Protein AF-A0A853I9A8-F1 (afdb_monomer)

Solvent-accessible surface area (backbone atoms only — not comparable to full-atom values): 7275 Å² total; per-residue (Å²): 134,82,71,91,78,69,70,58,60,42,84,84,39,44,63,61,20,32,50,46,46,39,64,59,44,48,52,53,37,64,66,64,72,44,90,46,94,80,34,61,57,58,40,53,51,37,50,50,52,51,46,49,53,40,46,51,43,54,78,64,42,92,57,50,86,39,71,65,40,48,48,27,52,30,52,40,54,49,48,45,53,56,50,58,72,69,43,93,68,67,45,74,82,45,78,46,65,56,47,98,89,46,50,35,44,34,40,30,22,58,94,83,44,78,46,77,50,64,34,80,87,54,67,83,132

Sequence (125 aa):
MADRHNLIHPVEQPELWAKSVTRQRVSDLFRFNPNRADNLTPFTKHWQQIQQEVNRAVNGYSNIATEEGKSAFRDIATAIVKAARHAQFDFPEHTLKFTNDMPWLKIARVNGNLVIRSGQQLIKP

Foldseek 3Di:
DDPLPDQPQCAPPVQSSLVSCLVRLLVQLQPDACVVVPPLVSNVVSLVVSLVSLVSNVVVDPCCPPPSVLVSQLSNLVSNVVSLLVHPHWHAWDKRDNDPPAKIWIWTADPNDIDIDIGPPSDDD

Nearest PDB structures (foldseek):
  6ejl-assembly1_B  TM=4.311E-01  e=7.293E+00  Homo sapiens
  6fn9-assembly1_A  TM=4.304E-01  e=7.293E+00  Homo sapiens
  8eq8-assembly1_A  TM=4.175E-01  e=7.723E+00  Homo sapiens

Structure (mmCIF, N/CA/C/O backbone):
data_AF-A0A853I9A8-F1
#
_entry.id   AF-A0A853I9A8-F1
#
loop_
_atom_site.group_PDB
_atom_site.id
_atom_site.type_symbol
_atom_site.label_atom_id
_atom_site.label_alt_id
_atom_site.label_comp_id
_atom_site.label_asym_id
_atom_site.label_entity_id
_atom_site.label_seq_id
_atom_site.pdbx_PDB_ins_code
_atom_site.Cartn_x
_atom_site.Cartn_y
_atom_site.Cartn_z
_atom_site.occupancy
_atom_site.B_iso_or_equiv
_atom_site.auth_seq_id
_atom_site.auth_comp_id
_atom_site.auth_asym_id
_atom_site.auth_atom_id
_atom_site.pdbx_PDB_model_num
ATOM 1 N N . MET A 1 1 ? 7.583 -27.108 4.335 1.00 33.94 1 MET A N 1
ATOM 2 C CA . MET A 1 1 ? 7.443 -25.727 4.841 1.00 33.94 1 MET A CA 1
ATOM 3 C C . MET A 1 1 ? 7.885 -24.807 3.718 1.00 33.94 1 MET A C 1
ATOM 5 O O . MET A 1 1 ? 9.060 -24.811 3.402 1.00 33.94 1 MET A O 1
ATOM 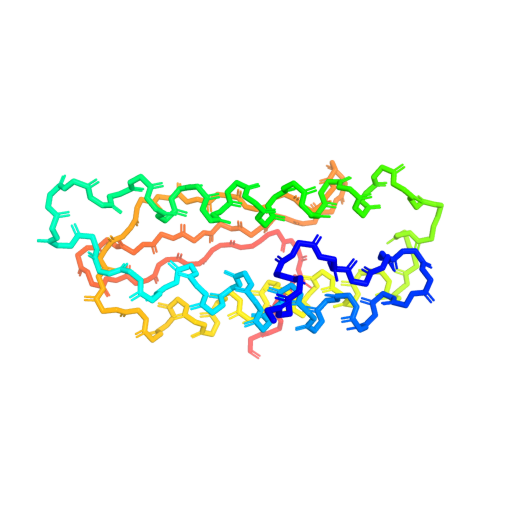9 N N . ALA A 1 2 ? 6.954 -24.160 3.012 1.00 32.88 2 ALA A N 1
ATOM 10 C CA . ALA A 1 2 ? 7.312 -23.301 1.882 1.00 32.88 2 ALA A CA 1
ATOM 11 C C . ALA A 1 2 ? 7.862 -21.975 2.413 1.00 32.88 2 ALA A C 1
ATOM 13 O O . ALA A 1 2 ? 7.207 -21.339 3.242 1.00 32.88 2 ALA A O 1
ATOM 14 N N . ASP A 1 3 ? 9.054 -21.601 1.956 1.00 41.06 3 ASP A N 1
ATOM 15 C CA . ASP A 1 3 ? 9.728 -20.340 2.244 1.00 41.06 3 ASP A CA 1
ATOM 16 C C . ASP A 1 3 ? 8.801 -19.138 2.014 1.00 41.06 3 ASP A C 1
ATOM 18 O O . ASP A 1 3 ? 8.695 -18.594 0.917 1.00 41.06 3 ASP A O 1
ATOM 22 N N . ARG A 1 4 ? 8.160 -18.663 3.087 1.00 44.47 4 ARG A N 1
ATOM 23 C CA . ARG A 1 4 ? 7.415 -17.388 3.121 1.00 44.47 4 ARG A CA 1
ATOM 24 C C . ARG A 1 4 ? 8.346 -16.164 3.056 1.00 44.47 4 ARG A C 1
ATOM 26 O O . ARG A 1 4 ? 7.909 -15.034 3.262 1.00 44.47 4 ARG A O 1
ATOM 33 N N . HIS A 1 5 ? 9.636 -16.392 2.814 1.00 49.25 5 HIS A N 1
ATOM 34 C CA . HIS A 1 5 ? 10.684 -15.380 2.754 1.00 49.25 5 HIS A CA 1
ATOM 35 C C . HIS A 1 5 ? 11.321 -15.240 1.367 1.00 49.25 5 HIS A C 1
ATOM 37 O O . HIS A 1 5 ? 12.048 -14.276 1.153 1.00 49.25 5 HIS A O 1
ATOM 43 N N . ASN A 1 6 ? 11.015 -16.126 0.410 1.00 52.09 6 ASN A N 1
ATOM 44 C CA . ASN A 1 6 ? 11.579 -16.054 -0.937 1.00 52.09 6 ASN A CA 1
ATOM 45 C C . ASN A 1 6 ? 10.564 -15.424 -1.901 1.00 52.09 6 ASN A C 1
ATOM 47 O O . ASN A 1 6 ? 9.929 -16.089 -2.720 1.00 52.09 6 ASN A O 1
ATOM 51 N N . LEU A 1 7 ? 10.341 -14.116 -1.741 1.00 61.72 7 LEU A N 1
ATOM 52 C CA . LEU A 1 7 ? 9.622 -13.349 -2.754 1.00 61.72 7 LEU A CA 1
ATOM 53 C C . LEU A 1 7 ? 10.448 -13.368 -4.046 1.00 61.72 7 LEU A C 1
ATOM 55 O O . LEU A 1 7 ? 11.668 -13.199 -4.004 1.00 61.72 7 LEU A O 1
ATOM 59 N N . ILE A 1 8 ? 9.768 -13.600 -5.175 1.00 65.88 8 ILE A N 1
ATOM 60 C CA . ILE A 1 8 ? 10.365 -13.586 -6.517 1.00 65.88 8 ILE A CA 1
ATOM 61 C C . ILE A 1 8 ? 11.179 -12.302 -6.670 1.00 65.88 8 ILE A C 1
ATOM 63 O O . ILE A 1 8 ? 10.716 -11.235 -6.260 1.00 65.88 8 ILE A O 1
ATOM 67 N N . HIS A 1 9 ? 12.391 -12.409 -7.220 1.00 63.56 9 HIS A N 1
ATOM 68 C CA . HIS A 1 9 ? 13.260 -11.250 -7.352 1.00 63.56 9 HIS A CA 1
ATOM 69 C C . HIS A 1 9 ? 12.560 -10.194 -8.216 1.00 63.56 9 HIS A C 1
ATOM 71 O O . HIS A 1 9 ? 12.157 -10.501 -9.341 1.00 63.56 9 HIS A O 1
ATOM 77 N N . PRO A 1 10 ? 12.399 -8.956 -7.720 1.00 59.34 10 PRO A N 1
ATOM 78 C CA . PRO A 1 10 ? 11.547 -7.990 -8.390 1.00 59.34 10 PRO A CA 1
ATOM 79 C C . PRO A 1 10 ? 12.086 -7.662 -9.792 1.00 59.34 10 PRO A C 1
ATOM 81 O O . PRO A 1 10 ? 11.309 -7.586 -10.732 1.00 59.34 10 PRO A O 1
ATOM 84 N N . VAL A 1 11 ? 13.411 -7.587 -9.954 1.00 62.62 11 VAL A N 1
ATOM 85 C CA . VAL A 1 11 ? 14.094 -7.173 -11.198 1.00 62.62 11 VAL A CA 1
ATOM 86 C C . VAL A 1 11 ? 13.853 -8.112 -12.386 1.00 62.62 11 VAL A C 1
ATOM 88 O O . VAL A 1 11 ? 13.846 -7.660 -13.525 1.00 62.62 11 VAL A O 1
ATOM 91 N N . GLU A 1 12 ? 13.659 -9.408 -12.143 1.00 64.62 12 GLU A N 1
ATOM 92 C CA . GLU A 1 12 ? 13.544 -10.399 -13.220 1.00 64.62 12 GLU A CA 1
ATOM 93 C C . GLU A 1 12 ? 12.100 -10.543 -13.712 1.00 64.62 12 GLU A C 1
ATOM 95 O O . GLU A 1 12 ? 11.868 -10.840 -14.882 1.00 64.62 12 GLU A O 1
ATOM 100 N N . GLN A 1 13 ? 11.121 -10.359 -12.817 1.00 71.50 13 GLN A N 1
ATOM 101 C CA . GLN A 1 13 ? 9.700 -10.599 -13.088 1.00 71.50 13 GLN A CA 1
ATOM 102 C C . GLN A 1 13 ? 8.813 -9.630 -12.274 1.00 71.50 13 GLN A C 1
ATOM 104 O O . GLN A 1 13 ? 8.195 -10.041 -11.283 1.00 71.50 13 GLN A O 1
ATOM 109 N N . PRO A 1 14 ? 8.712 -8.346 -12.673 1.00 68.75 14 PRO A N 1
ATOM 110 C CA . PRO A 1 14 ? 8.060 -7.297 -11.882 1.00 68.75 14 PRO A CA 1
ATOM 111 C C . PRO A 1 14 ? 6.581 -7.583 -11.585 1.00 68.75 14 PRO A C 1
ATOM 113 O O . PRO A 1 14 ? 6.127 -7.402 -10.455 1.00 68.75 14 PRO A O 1
ATOM 116 N N . GLU A 1 15 ? 5.829 -8.107 -12.556 1.00 71.94 15 GLU A N 1
ATOM 117 C CA . GLU A 1 15 ? 4.419 -8.466 -12.354 1.00 71.94 15 GLU A CA 1
ATOM 118 C C . GLU A 1 15 ? 4.232 -9.632 -11.372 1.00 71.94 15 GLU A C 1
ATOM 120 O O . GLU A 1 15 ? 3.307 -9.636 -10.555 1.00 71.94 15 GLU A O 1
ATOM 125 N N . LEU A 1 16 ? 5.095 -10.6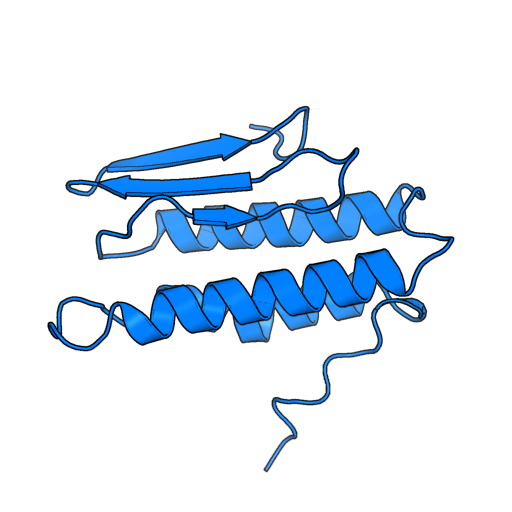51 -11.442 1.00 74.94 16 LEU A N 1
ATOM 126 C CA . LEU A 1 16 ? 5.005 -11.829 -10.576 1.00 74.94 16 LEU A CA 1
ATOM 127 C C . LEU A 1 16 ? 5.468 -11.508 -9.156 1.00 74.94 16 LEU A C 1
ATOM 129 O O . LEU A 1 16 ? 4.858 -11.979 -8.191 1.00 74.94 16 LEU A O 1
ATOM 133 N N . TRP A 1 17 ? 6.463 -10.634 -9.015 1.00 80.75 17 TRP A N 1
ATOM 134 C CA . TRP A 1 17 ? 6.807 -10.034 -7.733 1.00 80.75 17 TRP A CA 1
ATOM 135 C C . TRP A 1 17 ? 5.628 -9.250 -7.143 1.00 80.75 17 TRP A C 1
ATOM 137 O O . TRP A 1 17 ? 5.226 -9.543 -6.016 1.00 80.75 17 TRP A O 1
ATOM 147 N N . ALA A 1 18 ? 5.001 -8.342 -7.898 1.00 74.81 18 ALA A N 1
ATOM 148 C CA . ALA A 1 18 ? 3.858 -7.555 -7.419 1.00 74.81 18 ALA A CA 1
ATOM 149 C C . ALA A 1 18 ? 2.668 -8.436 -7.000 1.00 74.81 18 ALA A C 1
ATOM 151 O O . ALA A 1 18 ? 2.038 -8.200 -5.960 1.00 74.81 18 ALA A O 1
ATOM 152 N N . LYS A 1 19 ? 2.398 -9.513 -7.751 1.00 78.12 19 LYS A N 1
ATOM 153 C CA . LYS A 1 19 ? 1.410 -10.541 -7.380 1.00 78.12 19 LYS A CA 1
ATOM 154 C C . LYS A 1 19 ? 1.787 -11.252 -6.081 1.00 78.12 19 LYS A C 1
ATOM 156 O O . LYS A 1 19 ? 0.916 -11.485 -5.243 1.00 78.12 19 LYS A O 1
ATOM 161 N N . SER A 1 20 ? 3.063 -11.574 -5.884 1.00 78.75 20 SER A N 1
ATOM 162 C CA . SER A 1 20 ? 3.551 -12.216 -4.660 1.00 78.75 20 SER A CA 1
ATOM 163 C C . SER A 1 20 ? 3.454 -11.291 -3.440 1.00 78.75 20 SER A C 1
ATOM 165 O O . SER A 1 20 ? 2.935 -11.704 -2.401 1.00 78.75 20 SER A O 1
ATOM 167 N N . VAL A 1 21 ? 3.837 -10.016 -3.582 1.00 78.88 21 VAL A N 1
ATOM 168 C CA . VAL A 1 21 ? 3.682 -8.985 -2.539 1.00 78.88 21 VAL A CA 1
ATOM 169 C C . VAL A 1 21 ? 2.209 -8.819 -2.169 1.00 78.88 21 VAL A C 1
ATOM 171 O O . VAL A 1 21 ? 1.854 -8.869 -0.991 1.00 78.88 21 VAL A O 1
ATOM 174 N N . THR A 1 22 ? 1.333 -8.712 -3.167 1.00 78.62 22 THR A N 1
ATOM 175 C CA . THR A 1 22 ? -0.120 -8.640 -2.971 1.00 78.62 22 THR A CA 1
ATOM 176 C C . THR A 1 22 ? -0.658 -9.864 -2.222 1.00 78.62 22 THR A C 1
ATOM 178 O O . THR A 1 22 ? -1.348 -9.733 -1.211 1.00 78.62 22 THR A O 1
ATOM 181 N N . ARG A 1 23 ? -0.325 -11.075 -2.677 1.00 75.81 23 ARG A N 1
ATOM 182 C CA . ARG A 1 23 ? -0.879 -12.314 -2.116 1.00 75.81 23 ARG A CA 1
ATOM 183 C C . ARG A 1 23 ? -0.376 -12.609 -0.706 1.00 75.81 23 ARG A C 1
ATOM 185 O O . ARG A 1 23 ? -1.144 -13.117 0.103 1.00 75.81 23 ARG A O 1
ATOM 192 N N . GLN A 1 24 ? 0.897 -12.339 -0.427 1.00 74.06 24 GLN A N 1
ATOM 193 C CA . GLN A 1 24 ? 1.522 -12.717 0.840 1.00 74.06 24 GLN A CA 1
ATOM 194 C C . GLN A 1 24 ? 1.488 -11.581 1.862 1.00 74.06 24 GLN A C 1
ATOM 196 O O . GLN A 1 24 ? 1.133 -11.806 3.009 1.00 74.06 24 GLN A O 1
ATOM 201 N N . ARG A 1 25 ? 1.827 -10.348 1.468 1.00 74.94 25 ARG A N 1
ATOM 202 C CA . ARG A 1 25 ? 2.017 -9.240 2.419 1.00 74.94 25 ARG A CA 1
ATOM 203 C C . ARG A 1 25 ? 0.761 -8.395 2.599 1.00 74.94 25 ARG A C 1
ATOM 205 O O . ARG A 1 25 ? 0.401 -8.090 3.730 1.00 74.94 25 ARG A O 1
ATOM 212 N N . VAL A 1 26 ? 0.060 -8.056 1.513 1.00 77.25 26 VAL A N 1
ATOM 213 C CA . VAL A 1 26 ? -1.181 -7.258 1.601 1.00 77.25 26 VAL A CA 1
ATOM 214 C C . VAL A 1 26 ? -2.318 -8.069 2.226 1.00 77.25 26 VAL A C 1
ATOM 216 O O . VAL A 1 26 ? -3.084 -7.532 3.023 1.00 77.25 26 VAL A O 1
ATOM 219 N N . SER A 1 27 ? -2.403 -9.370 1.926 1.00 72.50 27 SER A N 1
ATOM 220 C CA . SER A 1 27 ? -3.385 -10.245 2.577 1.00 72.50 27 SER A CA 1
ATOM 221 C C . SER A 1 27 ? -3.168 -10.346 4.088 1.00 72.50 27 SER A C 1
ATOM 223 O O . SER A 1 27 ? -4.151 -10.396 4.822 1.00 72.50 27 SER A O 1
ATOM 225 N N . ASP A 1 28 ? -1.918 -10.387 4.556 1.00 73.50 28 ASP A N 1
ATOM 226 C CA . ASP A 1 28 ? -1.605 -10.486 5.986 1.00 73.50 28 ASP A CA 1
ATOM 227 C C . ASP A 1 28 ? -1.799 -9.145 6.715 1.00 73.50 28 ASP A C 1
ATOM 229 O O . ASP A 1 28 ? -2.166 -9.134 7.890 1.00 73.50 28 ASP A O 1
ATOM 233 N N . LEU A 1 29 ? -1.657 -8.020 6.003 1.00 75.62 29 LEU A N 1
ATOM 234 C CA . LEU A 1 29 ? -1.805 -6.664 6.541 1.00 75.62 29 LEU A CA 1
ATOM 235 C C . LEU A 1 29 ? -3.163 -6.436 7.229 1.00 75.62 29 LEU A C 1
ATOM 237 O O . LEU A 1 29 ? -3.214 -5.845 8.303 1.00 75.62 29 LEU A O 1
ATOM 241 N N . PHE A 1 30 ? -4.255 -6.933 6.642 1.00 74.69 30 PHE A N 1
ATOM 242 C CA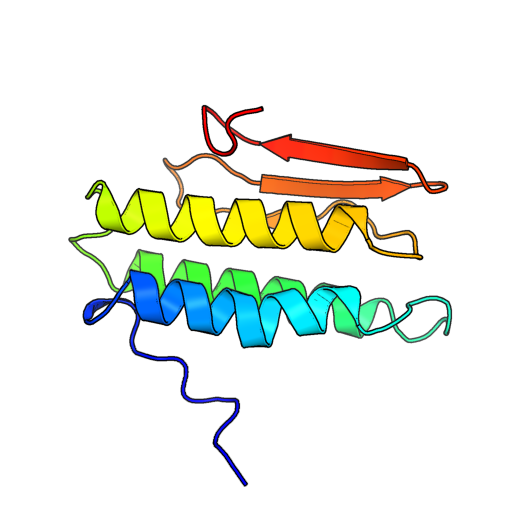 . PHE A 1 30 ? -5.619 -6.738 7.161 1.00 74.69 30 PHE A CA 1
ATOM 243 C C . PHE A 1 30 ? -6.209 -7.979 7.841 1.00 74.69 30 PHE A C 1
ATOM 245 O O . PHE A 1 30 ? -7.376 -7.978 8.230 1.00 74.69 30 PHE A O 1
ATOM 252 N N . ARG A 1 31 ? -5.425 -9.053 7.986 1.00 70.62 31 ARG A N 1
ATOM 253 C CA . ARG A 1 31 ? -5.889 -10.318 8.572 1.00 70.62 31 ARG A CA 1
ATOM 254 C C . ARG A 1 31 ? -5.899 -10.299 10.099 1.00 70.62 31 ARG A C 1
ATOM 256 O O . ARG A 1 31 ? -6.675 -11.026 10.715 1.00 70.62 31 ARG A O 1
ATOM 263 N N . PHE A 1 32 ? -5.041 -9.484 10.709 1.00 63.22 32 PHE A N 1
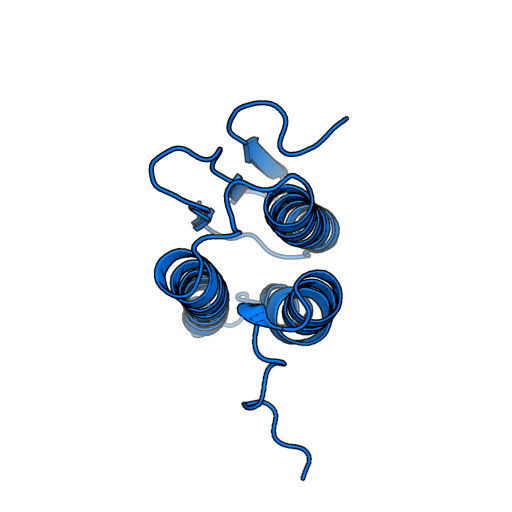ATOM 264 C CA . PHE A 1 32 ? -4.926 -9.376 12.159 1.00 63.22 32 PHE A CA 1
ATOM 265 C C . PHE A 1 32 ? -5.801 -8.237 12.680 1.00 63.22 32 PHE A C 1
ATOM 267 O O . PHE A 1 32 ? -5.579 -7.078 12.352 1.00 63.22 32 PHE A O 1
ATOM 274 N N . ASN A 1 33 ? -6.800 -8.580 13.496 1.00 55.50 33 ASN A N 1
ATOM 275 C CA . ASN A 1 33 ? -7.674 -7.617 14.158 1.00 55.50 33 ASN A CA 1
ATOM 276 C C . ASN A 1 33 ? -6.931 -6.957 15.351 1.00 55.50 33 ASN A C 1
ATOM 278 O O . ASN A 1 33 ? -6.594 -7.666 16.307 1.00 55.50 33 ASN A O 1
ATOM 282 N N . PRO A 1 34 ? -6.682 -5.634 15.336 1.00 55.28 34 PRO A N 1
ATOM 283 C CA . PRO A 1 34 ? -6.030 -4.893 16.414 1.00 55.28 34 PRO A CA 1
ATOM 284 C C . PRO A 1 34 ? -6.928 -4.659 17.641 1.00 55.28 34 PRO A C 1
ATOM 286 O O . PRO A 1 34 ? -6.451 -4.101 18.621 1.00 55.28 34 PRO A O 1
ATOM 289 N N . ASN A 1 35 ? -8.184 -5.132 17.658 1.00 50.59 35 ASN A N 1
ATOM 290 C CA . ASN A 1 35 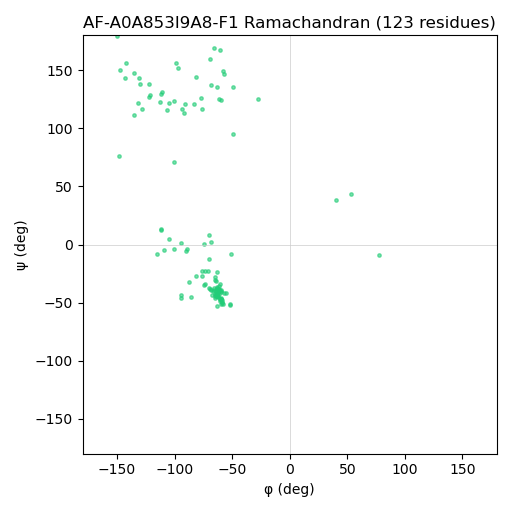? -9.042 -5.094 18.858 1.00 50.59 35 ASN A CA 1
ATOM 291 C C . ASN A 1 35 ? -8.579 -6.037 19.989 1.00 50.59 35 ASN A C 1
ATOM 293 O O . ASN A 1 35 ? -9.221 -6.115 21.033 1.00 50.59 35 ASN A O 1
ATOM 297 N N . ARG A 1 36 ? -7.459 -6.747 19.814 1.00 49.75 36 ARG A N 1
ATOM 298 C CA . ARG A 1 36 ? -6.627 -7.187 20.940 1.00 49.75 36 ARG A CA 1
ATOM 299 C C . ARG A 1 36 ? -5.573 -6.104 21.150 1.00 49.75 36 ARG A C 1
ATOM 301 O O . ARG A 1 36 ? -4.760 -5.901 20.253 1.00 49.75 36 ARG A O 1
ATOM 308 N N . ALA A 1 37 ? -5.645 -5.405 22.283 1.00 48.19 37 ALA A N 1
ATOM 309 C CA . ALA A 1 37 ? -4.933 -4.164 22.631 1.00 48.19 37 ALA A CA 1
ATOM 310 C C . ALA A 1 37 ? -3.395 -4.174 22.427 1.00 48.19 37 ALA A C 1
ATOM 312 O O . ALA A 1 37 ? -2.735 -3.142 22.492 1.00 48.19 37 ALA A O 1
ATOM 313 N N . ASP A 1 38 ? -2.836 -5.335 22.128 1.00 51.69 38 ASP A N 1
ATOM 314 C CA . ASP A 1 38 ? -1.437 -5.684 21.936 1.00 51.69 38 ASP A CA 1
ATOM 315 C C . ASP A 1 38 ? -1.026 -5.788 20.437 1.00 51.69 38 ASP A C 1
ATOM 317 O O . ASP A 1 38 ? 0.160 -5.925 20.113 1.00 51.69 38 ASP A O 1
ATOM 321 N N . ASN A 1 39 ? -1.973 -5.643 19.491 1.00 52.16 39 ASN A N 1
ATOM 322 C CA . ASN A 1 39 ? -1.800 -6.016 18.074 1.00 52.16 39 ASN A CA 1
ATOM 323 C C . ASN A 1 39 ? -1.747 -4.882 17.017 1.00 52.16 39 ASN A C 1
ATOM 325 O O . ASN A 1 39 ? -1.720 -5.175 15.818 1.00 52.16 39 ASN A O 1
ATOM 329 N N . LEU A 1 40 ? -1.613 -3.604 17.394 1.00 54.94 40 LEU A N 1
ATOM 330 C CA . LEU A 1 40 ? -1.211 -2.546 16.433 1.00 54.94 40 LEU A CA 1
ATOM 331 C C . LEU A 1 40 ? 0.207 -2.777 15.866 1.00 54.94 40 LEU A C 1
ATOM 333 O O . LEU A 1 40 ? 0.551 -2.342 14.761 1.00 54.94 40 LEU A O 1
ATOM 337 N N . THR A 1 41 ? 1.022 -3.519 16.616 1.00 61.19 41 THR A N 1
ATOM 338 C CA . THR A 1 41 ? 2.381 -3.923 16.254 1.00 61.19 41 THR A CA 1
ATOM 339 C C . THR A 1 41 ? 2.421 -4.783 14.972 1.00 61.19 41 THR A C 1
ATOM 341 O O . THR A 1 41 ? 3.209 -4.458 14.086 1.00 61.19 41 THR A O 1
ATOM 344 N N . PRO A 1 42 ? 1.588 -5.836 14.806 1.00 70.75 42 PRO A N 1
ATOM 345 C CA . PRO A 1 42 ? 1.424 -6.584 13.558 1.00 70.75 42 PRO A CA 1
ATOM 346 C C . PRO A 1 42 ? 1.132 -5.742 12.313 1.00 70.75 42 PRO A C 1
ATOM 348 O O . PRO A 1 42 ? 1.858 -5.880 11.332 1.00 70.75 42 PRO A O 1
ATOM 351 N N . PHE A 1 43 ? 0.124 -4.858 12.339 1.00 76.50 43 PHE A N 1
ATOM 352 C CA . PHE A 1 43 ? -0.235 -4.041 11.168 1.00 76.50 43 PHE A CA 1
ATOM 353 C C . PHE A 1 43 ? 0.950 -3.178 10.728 1.00 76.50 43 PHE A C 1
ATOM 355 O O . PHE A 1 43 ? 1.366 -3.210 9.571 1.00 76.50 43 PHE A O 1
ATOM 362 N N . THR A 1 44 ? 1.557 -2.471 11.684 1.00 77.12 44 THR A N 1
ATOM 363 C CA . THR A 1 44 ? 2.713 -1.606 11.422 1.00 77.12 44 THR A CA 1
ATOM 364 C C . THR A 1 44 ? 3.914 -2.406 10.910 1.00 77.12 44 THR A C 1
ATOM 366 O O . THR A 1 44 ? 4.573 -1.980 9.964 1.00 77.12 44 THR A O 1
ATOM 369 N N . LYS A 1 45 ? 4.183 -3.592 11.474 1.00 78.75 45 LYS A N 1
ATOM 370 C CA . LYS A 1 45 ? 5.255 -4.491 11.011 1.00 78.75 45 LYS A CA 1
ATOM 371 C C . LYS A 1 45 ? 5.011 -4.994 9.588 1.00 78.75 45 LYS A C 1
ATOM 373 O O . LYS A 1 45 ? 5.933 -4.980 8.777 1.00 78.75 45 LYS A O 1
ATOM 378 N N . HIS A 1 46 ? 3.790 -5.408 9.257 1.00 81.19 46 HIS A N 1
ATOM 379 C CA . HIS A 1 46 ? 3.443 -5.832 7.899 1.00 81.19 46 HIS A CA 1
ATOM 380 C C . HIS A 1 46 ? 3.517 -4.669 6.905 1.00 81.19 46 HIS A C 1
ATOM 382 O O . HIS A 1 46 ? 4.021 -4.847 5.797 1.00 81.19 46 HIS A O 1
ATOM 388 N N . TRP A 1 47 ? 3.121 -3.462 7.313 1.00 84.69 47 TRP A N 1
ATOM 389 C CA . TRP A 1 47 ? 3.310 -2.257 6.506 1.00 84.69 47 TRP A CA 1
ATOM 390 C C . TRP A 1 47 ? 4.790 -1.984 6.223 1.00 84.69 47 TRP A C 1
ATOM 392 O O . TRP A 1 47 ? 5.177 -1.754 5.078 1.00 84.69 47 TRP A O 1
ATOM 402 N N . GLN A 1 48 ? 5.637 -2.062 7.252 1.00 84.19 48 GLN A N 1
ATOM 403 C CA . GLN A 1 48 ? 7.086 -1.908 7.111 1.00 84.19 48 GLN A CA 1
ATOM 404 C C . GLN A 1 48 ? 7.685 -2.963 6.176 1.00 84.19 48 GLN A C 1
ATOM 406 O O . GLN A 1 48 ? 8.529 -2.618 5.356 1.00 84.19 48 GLN A O 1
ATOM 411 N N . GLN A 1 49 ? 7.224 -4.216 6.238 1.00 84.50 49 GLN A N 1
ATOM 412 C CA . GLN A 1 49 ? 7.647 -5.266 5.303 1.00 84.50 49 GLN A CA 1
ATOM 413 C C . GLN A 1 49 ? 7.278 -4.922 3.855 1.00 84.50 49 GLN A C 1
ATOM 415 O O . GLN A 1 49 ? 8.105 -5.085 2.964 1.00 84.50 49 GLN A O 1
ATOM 420 N N . ILE A 1 50 ? 6.070 -4.402 3.608 1.00 84.88 50 ILE A N 1
ATOM 421 C CA . ILE A 1 50 ? 5.667 -3.947 2.266 1.00 84.88 50 ILE A CA 1
ATOM 422 C C . ILE A 1 50 ? 6.571 -2.798 1.802 1.00 84.88 50 ILE A C 1
ATOM 424 O O . ILE A 1 50 ? 7.068 -2.833 0.680 1.00 84.88 50 ILE A O 1
ATOM 428 N N . GLN A 1 51 ? 6.843 -1.809 2.661 1.00 84.38 51 GLN A N 1
ATOM 429 C CA . GLN A 1 51 ? 7.738 -0.696 2.325 1.00 84.38 51 GLN A CA 1
ATOM 430 C C . GLN A 1 51 ? 9.178 -1.165 2.060 1.00 84.38 51 GLN A C 1
ATOM 432 O O . GLN A 1 51 ? 9.837 -0.618 1.181 1.00 84.38 51 GLN A O 1
ATOM 437 N N . GLN A 1 52 ? 9.676 -2.172 2.782 1.00 83.31 52 GLN A N 1
ATOM 438 C CA . GLN A 1 52 ? 10.997 -2.761 2.541 1.00 83.31 52 GLN A CA 1
ATOM 439 C C . GLN A 1 52 ? 11.072 -3.458 1.183 1.00 83.31 52 GLN A C 1
ATOM 441 O O . GLN A 1 52 ? 12.046 -3.260 0.463 1.00 83.31 52 GLN A O 1
ATOM 446 N N . GLU A 1 53 ? 10.042 -4.215 0.803 1.00 81.50 53 GLU A N 1
ATOM 447 C CA . GLU A 1 53 ? 9.967 -4.843 -0.521 1.00 81.50 53 GLU A CA 1
ATOM 448 C C . GLU A 1 53 ? 9.896 -3.801 -1.635 1.00 81.50 53 GLU A C 1
ATOM 450 O O . GLU A 1 53 ? 10.612 -3.907 -2.629 1.00 81.50 53 GLU A O 1
ATOM 455 N N . VAL A 1 54 ? 9.092 -2.751 -1.442 1.00 80.50 54 VAL A N 1
ATOM 456 C CA . VAL A 1 54 ? 9.048 -1.611 -2.361 1.00 80.50 54 VAL A CA 1
ATOM 457 C C . VAL A 1 54 ? 10.433 -0.973 -2.471 1.00 80.50 54 VAL A C 1
ATOM 459 O O . VAL A 1 54 ? 10.940 -0.862 -3.577 1.00 80.50 54 VAL A O 1
ATOM 462 N N . ASN A 1 55 ? 11.108 -0.660 -1.361 1.00 79.94 55 ASN A N 1
ATOM 463 C CA . ASN A 1 55 ? 12.459 -0.084 -1.373 1.00 79.94 55 ASN A CA 1
ATOM 464 C C . ASN A 1 55 ? 13.495 -1.002 -2.036 1.00 79.94 55 ASN A C 1
ATOM 466 O O . ASN A 1 55 ? 14.384 -0.519 -2.732 1.00 79.94 55 ASN A O 1
ATOM 470 N N . ARG A 1 56 ? 13.396 -2.321 -1.831 1.00 77.81 56 ARG A N 1
ATOM 471 C CA . ARG A 1 56 ? 14.255 -3.311 -2.490 1.00 77.81 56 ARG A CA 1
ATOM 472 C C . ARG A 1 56 ? 14.049 -3.291 -4.000 1.00 77.81 56 ARG A C 1
ATOM 474 O O . ARG A 1 56 ? 15.027 -3.386 -4.735 1.00 77.81 56 ARG A O 1
ATOM 481 N N . ALA A 1 57 ? 12.806 -3.130 -4.453 1.00 74.56 57 ALA A N 1
ATOM 482 C CA . ALA A 1 57 ? 12.531 -2.883 -5.857 1.00 74.56 57 ALA A CA 1
ATOM 483 C C . ALA A 1 57 ? 13.167 -1.549 -6.288 1.00 74.56 57 ALA A C 1
ATOM 485 O O . ALA A 1 57 ? 13.995 -1.556 -7.182 1.00 74.56 57 ALA A O 1
ATOM 486 N N . VAL A 1 58 ? 12.919 -0.425 -5.610 1.00 73.38 58 VAL A N 1
ATOM 487 C CA . VAL A 1 58 ? 13.517 0.882 -5.979 1.00 73.38 58 VAL A CA 1
ATOM 488 C C . VAL A 1 58 ? 15.035 0.834 -6.127 1.00 73.38 58 VAL A C 1
ATOM 490 O O . VAL A 1 58 ? 15.566 1.259 -7.147 1.00 73.38 58 VAL A O 1
ATOM 493 N N . ASN A 1 59 ? 15.729 0.298 -5.124 1.00 69.75 59 ASN A N 1
ATOM 494 C CA . ASN A 1 59 ? 17.190 0.278 -5.081 1.00 69.75 59 ASN A CA 1
ATOM 495 C C . ASN A 1 59 ? 17.805 -0.730 -6.062 1.00 69.75 59 ASN A C 1
ATOM 497 O O . ASN A 1 59 ? 18.971 -0.599 -6.419 1.00 69.75 59 ASN A O 1
ATOM 501 N N . GLY A 1 60 ? 17.047 -1.751 -6.468 1.00 62.22 60 GLY A N 1
ATOM 502 C CA . GLY A 1 60 ? 17.519 -2.808 -7.359 1.00 62.22 60 GLY A CA 1
ATOM 503 C C . GLY A 1 60 ? 17.326 -2.524 -8.849 1.00 62.22 60 GLY A C 1
ATOM 504 O O . GLY A 1 60 ? 17.723 -3.355 -9.660 1.00 62.22 60 GLY A O 1
ATOM 505 N N . TYR A 1 61 ? 16.695 -1.410 -9.234 1.00 60.03 61 TYR A N 1
ATOM 506 C CA . TYR A 1 61 ? 16.231 -1.209 -10.608 1.00 60.03 61 TYR A CA 1
ATOM 507 C C . TYR A 1 61 ? 16.797 0.035 -11.291 1.00 60.03 61 TYR A C 1
ATOM 509 O O . TYR A 1 61 ? 16.522 1.165 -10.902 1.00 60.03 61 TYR A O 1
ATOM 517 N N . SER A 1 62 ? 17.375 -0.192 -12.468 1.00 52.66 62 SER A N 1
ATOM 518 C CA . SER A 1 62 ? 17.422 0.769 -13.579 1.00 52.66 62 SER A CA 1
ATOM 519 C C . SER A 1 62 ? 16.068 0.859 -14.316 1.00 52.66 62 SER A C 1
ATOM 521 O O . SER A 1 62 ? 15.762 1.870 -14.936 1.00 52.66 62 SER A O 1
ATOM 523 N N . ASN A 1 63 ? 15.234 -0.190 -14.224 1.00 53.97 63 ASN A N 1
ATOM 524 C CA . ASN A 1 63 ? 13.992 -0.362 -14.994 1.00 53.97 63 ASN A CA 1
ATOM 525 C C . ASN A 1 63 ? 12.709 0.118 -14.285 1.00 53.97 63 ASN A C 1
ATOM 527 O O . ASN A 1 63 ? 11.629 -0.023 -14.838 1.00 53.97 63 ASN A O 1
ATOM 531 N N . ILE A 1 64 ? 12.756 0.678 -13.073 1.00 60.69 64 ILE A N 1
ATOM 532 C CA . ILE A 1 64 ? 11.530 1.088 -12.352 1.00 60.69 64 ILE A CA 1
ATOM 533 C C . ILE A 1 64 ? 10.862 2.316 -12.975 1.00 60.69 64 ILE A C 1
ATOM 535 O O . ILE A 1 64 ? 9.659 2.513 -12.828 1.00 60.69 64 ILE A O 1
ATOM 539 N N . ALA A 1 65 ? 11.629 3.115 -13.718 1.00 60.16 65 ALA A N 1
ATOM 540 C CA . ALA A 1 65 ? 11.104 4.220 -14.510 1.00 60.16 65 ALA A CA 1
ATOM 541 C C . ALA A 1 65 ? 10.290 3.758 -15.738 1.00 60.16 65 ALA A C 1
ATOM 543 O O . ALA A 1 65 ? 9.599 4.586 -16.338 1.00 60.16 65 ALA A O 1
ATOM 544 N N . THR A 1 66 ? 10.349 2.467 -16.097 1.00 69.69 66 THR A N 1
ATOM 545 C CA . THR A 1 66 ? 9.533 1.880 -17.172 1.00 69.69 66 THR A CA 1
ATOM 546 C C . THR A 1 66 ? 8.057 1.818 -16.781 1.00 69.69 66 THR A C 1
ATOM 548 O O . THR A 1 66 ? 7.696 1.877 -15.599 1.00 69.69 66 THR A O 1
ATOM 551 N N . GLU A 1 67 ? 7.179 1.717 -17.776 1.00 75.31 67 GLU A N 1
ATOM 552 C CA . GLU A 1 67 ? 5.738 1.630 -17.533 1.00 75.31 67 GLU A CA 1
ATOM 553 C C . GLU A 1 67 ? 5.360 0.337 -16.798 1.00 75.31 67 GLU A C 1
ATOM 555 O O . GLU A 1 67 ? 4.452 0.353 -15.967 1.00 75.31 67 GLU A O 1
ATOM 560 N N . GLU A 1 68 ? 6.107 -0.747 -17.001 1.00 71.75 68 GLU A N 1
ATOM 561 C CA . GLU A 1 68 ? 5.941 -2.031 -16.319 1.00 71.75 68 GLU A CA 1
ATOM 562 C C . GLU A 1 68 ? 6.216 -1.910 -14.813 1.00 71.75 68 GLU A C 1
ATOM 564 O O . GLU A 1 68 ? 5.417 -2.365 -13.990 1.00 71.75 68 GLU A O 1
ATOM 569 N N . GLY A 1 69 ? 7.305 -1.232 -14.431 1.00 72.25 69 GLY A N 1
ATOM 570 C CA . GLY A 1 69 ? 7.630 -0.963 -13.025 1.00 72.25 69 GLY A CA 1
ATOM 571 C C . GLY A 1 69 ? 6.582 -0.080 -12.343 1.00 72.25 69 GLY A C 1
ATOM 572 O O . GLY A 1 69 ? 6.134 -0.368 -11.229 1.00 72.25 69 GLY A O 1
ATOM 573 N N . LYS A 1 70 ? 6.109 0.961 -13.040 1.00 75.94 70 LYS A N 1
ATOM 574 C CA . LYS A 1 70 ? 5.006 1.809 -12.556 1.00 75.94 70 LYS A CA 1
ATOM 575 C C . LYS A 1 70 ? 3.702 1.026 -12.420 1.00 75.94 70 LYS A C 1
ATOM 577 O O . LYS A 1 70 ? 2.972 1.233 -11.450 1.00 75.94 70 LYS A O 1
ATOM 582 N N . SER A 1 71 ? 3.402 0.131 -13.362 1.00 78.81 71 SER A N 1
ATOM 583 C CA . SER A 1 71 ? 2.210 -0.722 -13.317 1.00 78.81 71 SER A CA 1
ATOM 584 C C . SER A 1 71 ? 2.234 -1.646 -12.100 1.00 78.81 71 SER A C 1
ATOM 586 O O . SER A 1 71 ? 1.254 -1.704 -11.361 1.00 78.81 71 SER A O 1
ATOM 588 N N . ALA A 1 72 ? 3.379 -2.267 -11.806 1.00 78.56 72 ALA A N 1
ATOM 589 C CA . ALA A 1 72 ? 3.556 -3.102 -10.618 1.00 78.56 72 ALA A CA 1
ATOM 590 C C . ALA A 1 72 ? 3.261 -2.342 -9.307 1.00 78.56 72 ALA A C 1
ATOM 592 O O . ALA A 1 72 ? 2.583 -2.860 -8.414 1.00 78.56 72 ALA A O 1
ATOM 593 N N . PHE A 1 73 ? 3.708 -1.088 -9.188 1.00 79.56 73 PHE A N 1
ATOM 594 C CA . PHE A 1 73 ? 3.395 -0.254 -8.023 1.00 79.56 73 PHE A CA 1
ATOM 595 C C . PHE A 1 73 ? 1.917 0.139 -7.936 1.00 79.56 73 PHE A C 1
ATOM 597 O O . PHE A 1 73 ? 1.342 0.115 -6.842 1.00 79.56 73 PHE A O 1
ATOM 604 N N . ARG A 1 74 ? 1.275 0.444 -9.071 1.00 80.88 74 ARG A N 1
ATOM 605 C CA . ARG A 1 74 ? -0.178 0.690 -9.129 1.00 80.88 74 ARG A CA 1
ATOM 606 C C . ARG A 1 74 ? -0.978 -0.535 -8.689 1.00 80.88 74 ARG A C 1
ATOM 608 O O . ARG A 1 74 ? -1.960 -0.382 -7.959 1.00 80.88 74 ARG A O 1
ATOM 615 N N . ASP A 1 75 ? -0.549 -1.736 -9.066 1.00 83.25 75 ASP A N 1
ATOM 616 C CA . ASP A 1 75 ? -1.209 -2.982 -8.670 1.00 83.25 75 ASP A CA 1
ATOM 617 C C . ASP A 1 75 ? -1.128 -3.212 -7.158 1.00 83.25 75 ASP A C 1
ATOM 619 O O . ASP A 1 75 ? -2.147 -3.499 -6.522 1.00 83.25 75 ASP A O 1
ATOM 623 N N . ILE A 1 76 ? 0.047 -2.995 -6.554 1.00 83.81 76 ILE A N 1
ATOM 624 C CA . ILE A 1 76 ? 0.226 -3.072 -5.095 1.00 83.81 76 ILE A CA 1
ATOM 625 C C . ILE A 1 76 ? -0.661 -2.036 -4.391 1.00 83.81 76 ILE A C 1
ATOM 627 O O . ILE A 1 76 ? -1.374 -2.375 -3.443 1.00 83.81 76 ILE A O 1
ATOM 631 N N . ALA A 1 77 ? -0.674 -0.785 -4.865 1.00 84.62 77 ALA A N 1
ATOM 632 C CA . ALA A 1 77 ? -1.516 0.272 -4.300 1.00 84.62 77 ALA A CA 1
ATOM 633 C C . ALA A 1 77 ? -3.010 -0.085 -4.369 1.00 84.62 77 ALA A C 1
ATOM 635 O O . ALA A 1 77 ? -3.741 0.042 -3.383 1.00 84.62 77 ALA A O 1
ATOM 636 N N . THR A 1 78 ? -3.456 -0.579 -5.525 1.00 86.00 78 THR A N 1
ATOM 637 C CA . THR A 1 78 ? -4.843 -0.990 -5.766 1.00 86.00 78 THR A CA 1
ATOM 638 C C . THR A 1 78 ? -5.238 -2.155 -4.866 1.00 86.00 78 THR A C 1
ATOM 640 O O . THR A 1 78 ? -6.330 -2.149 -4.294 1.00 86.00 78 THR A O 1
ATOM 643 N N . ALA A 1 79 ? -4.359 -3.143 -4.695 1.00 85.56 79 ALA A N 1
ATOM 644 C CA . ALA A 1 79 ? -4.595 -4.269 -3.801 1.00 85.56 79 ALA A CA 1
ATOM 645 C C . ALA A 1 79 ? -4.730 -3.826 -2.339 1.00 85.56 79 ALA A C 1
ATOM 647 O O . ALA A 1 79 ? -5.662 -4.255 -1.657 1.00 85.56 79 ALA A O 1
ATOM 648 N N . ILE A 1 80 ? -3.854 -2.929 -1.874 1.00 86.69 80 ILE A N 1
ATOM 649 C CA . ILE A 1 80 ? -3.920 -2.360 -0.520 1.00 86.69 80 ILE A CA 1
ATOM 650 C C . ILE A 1 80 ? -5.245 -1.629 -0.312 1.00 86.69 80 ILE A C 1
ATOM 652 O O . ILE A 1 80 ? -5.915 -1.860 0.691 1.00 86.69 80 ILE A O 1
ATOM 656 N N . VAL A 1 81 ? -5.662 -0.793 -1.265 1.00 87.19 81 VAL A N 1
ATOM 657 C CA . VAL A 1 81 ? -6.937 -0.066 -1.184 1.00 87.19 81 VAL A CA 1
ATOM 658 C C . VAL A 1 81 ? -8.133 -1.012 -1.165 1.00 87.19 81 VAL A C 1
ATOM 660 O O . VAL A 1 81 ? -9.037 -0.834 -0.347 1.00 87.19 81 VAL A O 1
ATOM 663 N N . LYS A 1 82 ? -8.145 -2.036 -2.026 1.00 86.19 82 LYS A N 1
ATOM 664 C CA . LYS A 1 82 ? -9.203 -3.057 -2.025 1.00 86.19 82 LYS A CA 1
ATOM 665 C C . LYS A 1 82 ? -9.279 -3.760 -0.672 1.00 86.19 82 LYS A C 1
ATOM 667 O O . LYS A 1 82 ? -10.361 -3.854 -0.104 1.00 86.19 82 LYS A O 1
ATOM 672 N N . ALA A 1 83 ? -8.148 -4.191 -0.123 1.00 84.25 83 ALA A N 1
ATOM 673 C CA . ALA A 1 83 ? -8.117 -4.862 1.171 1.00 84.25 83 ALA A CA 1
ATOM 674 C C . ALA A 1 83 ? -8.532 -3.926 2.327 1.00 84.25 83 ALA A C 1
ATOM 676 O O . ALA A 1 83 ? -9.322 -4.322 3.181 1.00 84.25 83 ALA A O 1
ATOM 677 N N . ALA A 1 84 ? -8.118 -2.655 2.299 1.00 84.88 84 ALA A N 1
ATOM 678 C CA . ALA A 1 84 ? -8.497 -1.644 3.287 1.00 84.88 84 ALA A CA 1
ATOM 679 C C . ALA A 1 84 ? -10.012 -1.373 3.330 1.00 84.88 84 ALA A C 1
ATOM 681 O O . ALA A 1 84 ? -10.574 -1.167 4.410 1.00 84.88 84 ALA A O 1
ATOM 682 N N . ARG A 1 85 ? -10.694 -1.412 2.173 1.00 85.38 85 ARG A N 1
ATOM 683 C CA . ARG A 1 85 ? -12.165 -1.297 2.083 1.00 85.38 85 ARG A CA 1
ATOM 684 C C . ARG A 1 85 ? -12.878 -2.422 2.832 1.00 85.38 85 ARG A C 1
ATOM 686 O O . ARG A 1 85 ? -13.922 -2.182 3.429 1.00 85.38 85 ARG A O 1
ATOM 693 N N . HIS A 1 86 ? -12.298 -3.618 2.841 1.00 84.94 86 HIS A N 1
ATOM 694 C CA . HIS A 1 86 ? -12.848 -4.785 3.532 1.00 84.94 86 HIS A CA 1
ATOM 695 C C . HIS A 1 86 ? -12.369 -4.940 4.981 1.00 84.94 86 HIS A C 1
ATOM 697 O O . HIS A 1 86 ? -1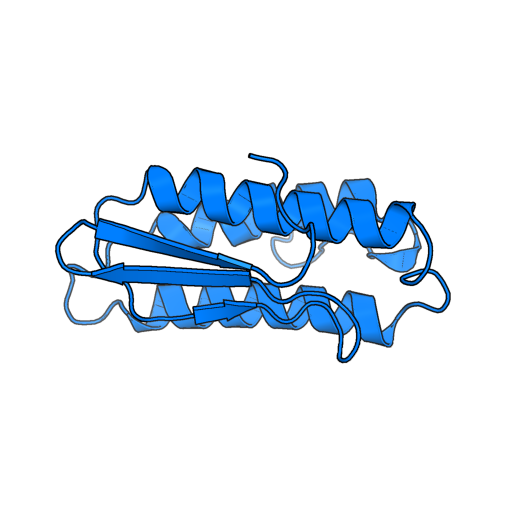2.868 -5.816 5.684 1.00 84.94 86 HIS A O 1
ATOM 703 N N . ALA A 1 87 ? -11.434 -4.105 5.449 1.00 80.69 87 ALA A N 1
ATOM 704 C CA . ALA A 1 87 ? -10.988 -4.136 6.838 1.00 80.69 87 ALA A CA 1
ATOM 705 C C . ALA A 1 87 ? -12.178 -3.930 7.798 1.00 80.69 87 ALA A C 1
ATOM 707 O O . ALA A 1 87 ? -13.124 -3.211 7.486 1.00 80.69 87 ALA A O 1
ATOM 708 N N . GLN A 1 88 ? -12.146 -4.559 8.970 1.00 81.12 88 GLN A N 1
ATOM 709 C CA . GLN A 1 88 ? -13.213 -4.446 9.980 1.00 81.12 88 GLN A CA 1
ATOM 710 C C . GLN A 1 88 ? -12.761 -3.690 11.236 1.00 81.12 88 GLN A C 1
ATOM 712 O O . GLN A 1 88 ? -13.418 -3.743 12.270 1.00 81.12 88 GLN A O 1
ATOM 717 N N . PHE A 1 89 ? -11.622 -3.008 11.157 1.00 81.75 89 PHE A N 1
ATOM 718 C CA . PHE A 1 89 ? -10.987 -2.334 12.278 1.00 81.75 89 PHE A CA 1
ATOM 719 C C . PHE A 1 89 ? -10.367 -1.010 11.843 1.00 81.75 89 PHE A C 1
ATOM 721 O O . PHE A 1 89 ? -10.019 -0.835 10.672 1.00 81.75 89 PHE A O 1
ATOM 728 N N . ASP A 1 90 ? -10.201 -0.110 12.805 1.00 83.38 90 ASP A N 1
ATOM 729 C CA . ASP A 1 90 ? -9.533 1.171 12.607 1.00 83.38 90 ASP A CA 1
ATOM 730 C C . ASP A 1 90 ? -8.008 1.019 12.666 1.00 83.38 90 ASP A C 1
ATOM 732 O O . ASP A 1 90 ? -7.467 0.216 13.429 1.00 83.38 90 ASP A O 1
ATOM 736 N N . PHE A 1 91 ? -7.309 1.799 11.845 1.00 83.50 91 PHE A N 1
ATOM 737 C CA . PHE A 1 91 ? -5.850 1.835 11.786 1.00 83.50 91 PHE A CA 1
ATOM 738 C C . PHE A 1 91 ? -5.363 3.270 11.533 1.00 83.50 91 PHE A C 1
ATOM 740 O O . PHE A 1 91 ? -6.013 4.018 10.790 1.00 83.50 91 PHE A O 1
ATOM 747 N N . PRO A 1 92 ? -4.229 3.674 12.142 1.00 83.94 92 PRO A N 1
ATOM 748 C CA . PRO A 1 92 ? -3.701 5.028 11.999 1.00 83.94 92 PRO A CA 1
ATOM 749 C C . PRO A 1 92 ? -3.253 5.315 10.558 1.00 83.94 92 PRO A C 1
ATOM 751 O O . PRO A 1 92 ? -3.182 4.415 9.722 1.00 83.94 92 PRO A O 1
ATOM 754 N N . GLU A 1 93 ? -2.955 6.580 10.245 1.00 88.19 93 GLU A N 1
ATOM 755 C CA . GLU A 1 93 ? -2.443 6.930 8.916 1.00 88.19 93 GLU A CA 1
ATOM 756 C C . GLU A 1 93 ? -1.107 6.228 8.650 1.00 88.19 93 GLU A C 1
ATOM 758 O O . GLU A 1 93 ? -0.132 6.399 9.381 1.00 88.19 93 GLU A O 1
ATOM 763 N N . HIS A 1 94 ? -1.051 5.495 7.543 1.00 87.06 94 HIS A N 1
ATOM 764 C CA . HIS A 1 94 ? 0.164 4.902 7.019 1.00 87.06 94 HIS A CA 1
ATOM 765 C C . HIS A 1 94 ? 0.421 5.385 5.595 1.00 87.06 94 HIS A C 1
ATOM 767 O O . HIS A 1 94 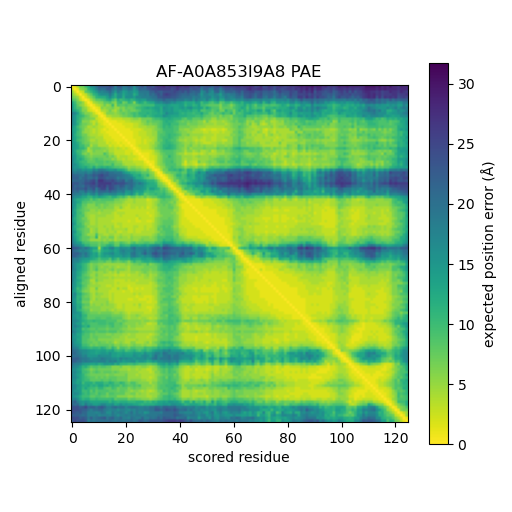? -0.490 5.481 4.774 1.00 87.06 94 HIS A O 1
ATOM 773 N N . THR A 1 95 ? 1.687 5.697 5.308 1.00 87.88 95 THR A N 1
ATOM 774 C CA . THR A 1 95 ? 2.147 6.143 3.987 1.00 87.88 95 THR A CA 1
ATOM 775 C C . THR A 1 95 ? 3.041 5.078 3.366 1.00 87.88 95 THR A C 1
ATOM 777 O O . THR A 1 95 ? 3.984 4.614 4.007 1.00 87.88 95 THR A O 1
ATOM 780 N N . LEU A 1 96 ? 2.749 4.710 2.123 1.00 85.50 96 LEU A N 1
ATOM 781 C CA . LEU A 1 96 ? 3.562 3.862 1.269 1.00 85.50 96 LEU A CA 1
ATOM 782 C C . LEU A 1 96 ? 4.181 4.775 0.219 1.00 85.50 96 LEU A C 1
ATOM 784 O O . LEU A 1 96 ? 3.472 5.418 -0.562 1.00 85.50 96 LEU A O 1
ATOM 788 N N . LYS A 1 97 ? 5.505 4.880 0.247 1.00 81.56 97 LYS A N 1
ATOM 789 C CA . LYS A 1 97 ? 6.269 5.675 -0.713 1.00 81.56 97 LYS A CA 1
ATOM 790 C C . LYS A 1 97 ? 6.854 4.730 -1.747 1.00 81.56 97 LYS A C 1
ATOM 792 O O . LYS A 1 97 ? 7.559 3.799 -1.371 1.00 81.56 97 LYS A O 1
ATOM 797 N N . PHE A 1 98 ? 6.552 4.963 -3.020 1.00 73.75 98 PHE A N 1
ATOM 798 C CA . PHE A 1 98 ? 7.047 4.105 -4.091 1.00 73.75 98 PHE A CA 1
ATOM 799 C C . PHE A 1 98 ? 8.435 4.523 -4.567 1.00 73.75 98 PHE A C 1
ATOM 801 O O . PHE A 1 98 ? 9.287 3.665 -4.644 1.00 73.75 98 PHE A O 1
ATOM 808 N N . THR A 1 99 ? 8.711 5.810 -4.788 1.00 65.38 99 THR A N 1
ATOM 809 C CA . THR A 1 99 ? 10.069 6.376 -4.950 1.00 65.38 99 THR A CA 1
ATOM 810 C C . THR A 1 99 ? 10.055 7.829 -4.443 1.00 65.38 99 THR A C 1
ATOM 812 O O . THR A 1 99 ? 9.003 8.307 -4.011 1.00 65.38 99 THR A O 1
ATOM 815 N N . ASN A 1 100 ? 11.185 8.548 -4.480 1.00 58.59 100 ASN A N 1
ATOM 816 C CA . ASN A 1 100 ? 11.199 9.991 -4.183 1.00 58.59 100 ASN A CA 1
ATOM 817 C C . ASN A 1 100 ? 10.404 10.819 -5.214 1.00 58.59 100 ASN A C 1
ATOM 819 O O . ASN A 1 100 ? 9.841 11.847 -4.846 1.00 58.59 100 ASN A O 1
ATOM 823 N N . ASP A 1 101 ? 10.307 10.331 -6.455 1.00 58.84 101 ASP A N 1
ATOM 824 C CA . ASP A 1 101 ? 9.669 11.021 -7.589 1.00 58.84 101 ASP A CA 1
ATOM 825 C C . ASP A 1 101 ? 8.338 10.381 -8.021 1.00 58.84 101 ASP A C 1
ATOM 827 O O . ASP A 1 101 ? 7.651 10.879 -8.913 1.00 58.84 101 ASP A O 1
ATOM 831 N N . MET A 1 102 ? 7.959 9.256 -7.410 1.00 62.88 102 MET A N 1
ATOM 832 C CA . MET A 1 102 ? 6.709 8.561 -7.684 1.00 62.88 102 MET A CA 1
ATOM 833 C C . MET A 1 102 ? 5.631 8.924 -6.667 1.00 62.88 102 MET A C 1
ATOM 835 O O . MET A 1 102 ? 5.911 9.233 -5.505 1.00 62.88 102 MET A O 1
ATOM 839 N N . PRO A 1 103 ? 4.363 8.859 -7.093 1.00 66.38 103 PRO A N 1
ATOM 840 C CA . PRO A 1 103 ? 3.232 9.173 -6.238 1.00 66.38 103 PRO A CA 1
ATOM 841 C C . PRO A 1 103 ? 3.219 8.275 -4.988 1.00 66.38 103 PRO A C 1
ATOM 843 O O . PRO A 1 103 ? 3.693 7.148 -5.013 1.00 66.38 103 PRO A O 1
ATOM 846 N N . TRP A 1 104 ? 2.706 8.777 -3.869 1.00 79.75 104 TRP A N 1
ATOM 847 C CA . TRP A 1 104 ? 2.597 8.057 -2.592 1.00 79.75 104 TRP A CA 1
ATOM 848 C C . TRP A 1 104 ? 1.181 7.505 -2.404 1.00 79.75 104 TRP A C 1
ATOM 850 O O . TRP A 1 104 ? 0.237 8.072 -2.943 1.00 79.75 104 TRP A O 1
ATOM 860 N N . LEU A 1 105 ? 0.999 6.454 -1.604 1.00 85.88 105 LEU A N 1
ATOM 861 C CA . LEU A 1 105 ? -0.317 6.009 -1.128 1.00 85.88 105 LEU A CA 1
ATOM 862 C C . LEU A 1 105 ? -0.408 6.233 0.381 1.00 85.88 105 LEU A C 1
ATOM 864 O O . LEU A 1 105 ? 0.393 5.702 1.139 1.00 85.88 105 LEU A O 1
ATOM 868 N N . LYS A 1 106 ? -1.404 6.990 0.823 1.00 89.38 106 LYS A N 1
ATOM 869 C CA . LYS A 1 106 ? -1.770 7.158 2.226 1.00 89.38 106 LYS A CA 1
ATOM 870 C C . LYS A 1 106 ? -3.111 6.503 2.488 1.00 89.38 106 LYS A C 1
ATOM 872 O O . LYS A 1 106 ? -4.075 6.765 1.768 1.00 89.38 106 LYS A O 1
ATOM 877 N N . ILE A 1 107 ? -3.174 5.697 3.537 1.00 89.75 107 ILE A N 1
ATOM 878 C CA . ILE A 1 107 ? -4.415 5.088 4.005 1.00 89.75 107 ILE A CA 1
ATOM 879 C C . ILE A 1 107 ? -4.563 5.295 5.507 1.00 89.75 107 ILE A C 1
ATOM 881 O O . ILE A 1 107 ? -3.583 5.226 6.242 1.00 89.75 107 ILE A O 1
ATOM 885 N N . ALA A 1 108 ? -5.788 5.520 5.957 1.00 88.00 108 ALA A N 1
ATOM 886 C CA . ALA A 1 108 ? -6.161 5.524 7.365 1.00 88.00 108 ALA A CA 1
ATOM 887 C C . ALA A 1 108 ? -7.597 5.022 7.485 1.00 88.00 108 ALA A C 1
ATOM 889 O O . ALA A 1 108 ? -8.402 5.265 6.584 1.00 88.00 108 ALA A O 1
ATOM 890 N N . ARG A 1 109 ? -7.952 4.380 8.594 1.00 87.12 109 ARG A N 1
ATOM 891 C CA . ARG A 1 109 ? -9.352 4.104 8.914 1.00 87.12 109 ARG A CA 1
ATOM 892 C C . ARG A 1 109 ? -9.645 4.579 10.322 1.00 87.12 109 ARG A C 1
ATOM 894 O O . ARG A 1 109 ? -9.017 4.112 11.263 1.00 87.12 109 ARG A O 1
ATOM 901 N N . VAL A 1 110 ? -10.544 5.552 10.432 1.00 84.31 110 VAL A N 1
ATOM 902 C CA . VAL A 1 110 ? -10.828 6.263 11.681 1.00 84.31 110 VAL A CA 1
ATOM 903 C C . VAL A 1 110 ? -12.333 6.301 11.891 1.00 84.31 110 VAL A C 1
ATOM 905 O O . VAL A 1 110 ? -13.069 6.817 11.046 1.00 84.31 110 VAL A O 1
ATOM 908 N N . ASN A 1 111 ? -12.790 5.764 13.020 1.00 84.81 111 ASN A N 1
ATOM 909 C CA . ASN A 1 111 ? -14.202 5.632 13.369 1.00 84.81 111 ASN A CA 1
ATOM 910 C C . ASN A 1 111 ? -15.000 4.923 12.264 1.00 84.81 111 ASN A C 1
ATOM 912 O O . ASN A 1 111 ? -16.061 5.387 11.849 1.00 84.81 111 ASN A O 1
ATOM 916 N N . GLY A 1 112 ? -14.442 3.844 11.711 1.00 81.81 112 GLY A N 1
ATOM 917 C CA . GLY A 1 112 ? -15.042 3.076 10.623 1.00 81.81 112 GLY A CA 1
ATOM 918 C C . GLY A 1 112 ? -14.924 3.711 9.234 1.00 81.81 112 GLY A C 1
ATOM 919 O O . GLY A 1 112 ? -15.188 3.018 8.249 1.00 81.81 112 GLY A O 1
ATOM 920 N N . ASN A 1 113 ? -14.474 4.964 9.125 1.00 85.69 113 ASN A N 1
ATOM 921 C CA . ASN A 1 113 ? -14.346 5.678 7.857 1.00 85.69 113 ASN A CA 1
ATOM 922 C C . ASN A 1 113 ? -12.960 5.479 7.248 1.00 85.69 113 ASN A C 1
ATOM 924 O O . ASN A 1 113 ? -11.949 5.847 7.847 1.00 85.69 113 ASN A O 1
ATOM 928 N N . LEU A 1 114 ? -12.913 4.921 6.038 1.00 86.81 114 LEU A N 1
ATOM 929 C CA . LEU A 1 114 ? -11.676 4.737 5.287 1.00 86.81 114 LEU A CA 1
ATOM 930 C C . LEU A 1 114 ? -11.308 6.021 4.533 1.00 86.81 114 LEU A C 1
ATOM 932 O O . LEU A 1 114 ? -12.041 6.475 3.657 1.00 86.81 114 LEU A O 1
ATOM 936 N N . VAL A 1 115 ? -10.131 6.558 4.831 1.00 88.44 115 VAL A N 1
ATOM 937 C CA . VAL A 1 115 ? -9.517 7.683 4.130 1.00 88.44 115 VAL A CA 1
ATOM 938 C C . VAL A 1 115 ? -8.391 7.144 3.260 1.00 88.44 115 VAL A C 1
ATOM 940 O O . VAL A 1 115 ? -7.453 6.521 3.754 1.00 88.44 115 VAL A O 1
ATOM 943 N N . ILE A 1 116 ? -8.473 7.397 1.956 1.00 87.50 116 ILE A N 1
ATOM 944 C CA . ILE A 1 116 ? -7.426 7.063 0.989 1.00 87.50 116 ILE A CA 1
ATOM 945 C C . ILE A 1 116 ? -6.999 8.356 0.318 1.00 87.50 116 ILE A C 1
ATOM 947 O O . ILE A 1 116 ? -7.831 9.111 -0.184 1.00 87.50 116 ILE A O 1
ATOM 951 N N . ARG A 1 117 ? -5.697 8.611 0.295 1.00 84.44 117 ARG A N 1
ATOM 952 C CA . ARG A 1 117 ? -5.102 9.703 -0.470 1.00 84.44 117 ARG A CA 1
ATOM 953 C C . ARG A 1 117 ? -3.958 9.124 -1.278 1.00 84.44 117 ARG A C 1
ATOM 955 O O . ARG A 1 117 ? -3.186 8.327 -0.757 1.00 84.44 117 ARG A O 1
ATOM 962 N N . SER A 1 118 ? -3.817 9.530 -2.526 1.00 78.44 118 SER A N 1
ATOM 963 C CA . SER A 1 118 ? -2.679 9.118 -3.337 1.00 78.44 118 SER A CA 1
ATOM 964 C C . SER A 1 118 ? -2.100 10.299 -4.101 1.00 78.44 118 SER A C 1
ATOM 966 O O . SER A 1 118 ? -2.845 11.189 -4.510 1.00 78.44 118 SER A O 1
ATOM 968 N N . GLY A 1 119 ? -0.786 10.298 -4.325 1.00 65.94 119 GLY A N 1
ATOM 969 C CA . GLY A 1 119 ? -0.158 11.180 -5.309 1.00 65.94 119 GLY A CA 1
ATOM 970 C C . GLY A 1 119 ? -0.696 10.912 -6.724 1.00 65.94 119 GLY A C 1
ATOM 971 O O . GLY A 1 119 ? -1.378 9.908 -6.945 1.00 65.94 119 GLY A O 1
ATOM 972 N N . GLN A 1 120 ? -0.403 11.819 -7.665 1.00 57.00 120 GLN A N 1
ATOM 973 C CA . GLN A 1 120 ? -0.843 11.798 -9.074 1.00 57.00 120 GLN A CA 1
ATOM 974 C C . GLN A 1 120 ? -1.126 10.394 -9.650 1.00 57.00 120 GLN A C 1
ATOM 976 O O . GLN A 1 120 ? -0.254 9.532 -9.639 1.00 57.00 120 GLN A O 1
ATOM 981 N N . GLN A 1 121 ? -2.340 10.201 -10.191 1.00 54.53 121 GLN A N 1
ATOM 982 C CA . GLN A 1 121 ? -2.777 9.059 -11.021 1.00 54.53 121 GLN A CA 1
ATOM 983 C C . GLN A 1 121 ? -2.272 7.653 -10.595 1.00 54.53 121 GLN A C 1
ATOM 985 O O . GLN A 1 121 ? -1.973 6.809 -11.443 1.00 54.53 121 GLN A O 1
ATOM 990 N N . LEU A 1 122 ? -2.193 7.360 -9.292 1.00 57.38 122 LEU A N 1
ATOM 991 C CA . LEU A 1 122 ? -1.907 5.997 -8.803 1.00 57.38 122 LEU A CA 1
ATOM 992 C C . LEU A 1 122 ? -3.090 5.047 -8.953 1.00 57.38 122 LEU A C 1
ATOM 994 O O . LEU A 1 122 ? -2.905 3.853 -9.162 1.00 57.38 122 LEU A O 1
ATOM 998 N N . ILE A 1 123 ? -4.298 5.576 -8.797 1.00 52.91 123 ILE A N 1
ATOM 999 C CA . ILE A 1 123 ? -5.529 4.799 -8.736 1.00 52.91 123 ILE A CA 1
ATOM 1000 C C . ILE A 1 123 ? -6.523 5.532 -9.630 1.00 52.91 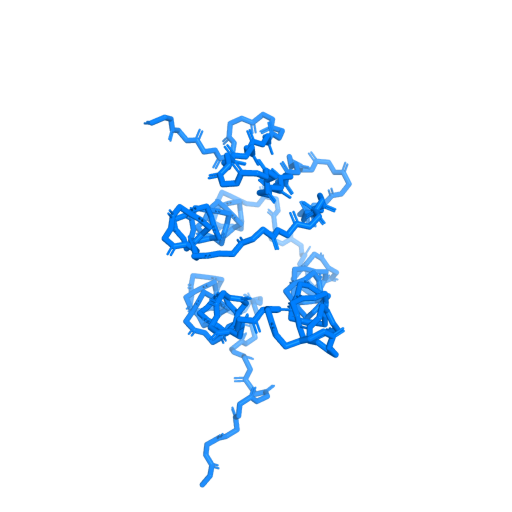123 ILE A C 1
ATOM 1002 O O . ILE A 1 123 ? -6.894 6.668 -9.331 1.00 52.91 123 ILE A O 1
ATOM 10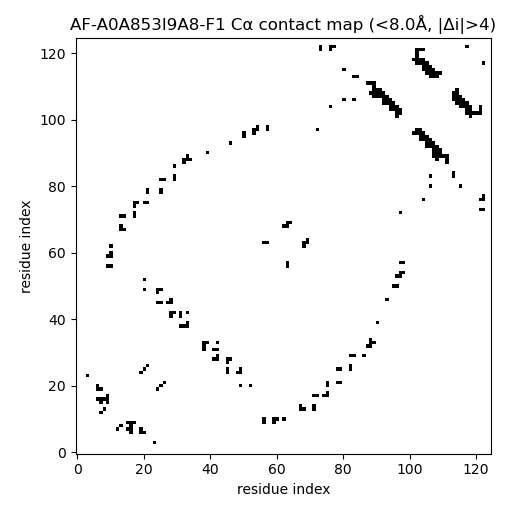06 N N . LYS A 1 124 ? -6.902 4.932 -10.765 1.00 43.94 124 LYS A N 1
ATOM 1007 C CA . LYS A 1 124 ? -8.065 5.426 -11.511 1.00 43.94 124 LYS A CA 1
ATOM 1008 C C . LYS A 1 124 ? -9.323 5.140 -10.671 1.00 43.94 124 LYS A C 1
ATOM 1010 O O . LYS A 1 124 ? -9.366 4.067 -10.064 1.00 43.94 124 LYS A O 1
ATOM 1015 N N . PRO A 1 125 ? -10.268 6.095 -10.581 1.00 42.62 125 PRO A N 1
ATOM 1016 C CA . PRO A 1 125 ? -11.530 5.900 -9.869 1.00 42.62 125 PRO A CA 1
ATOM 1017 C C . PRO A 1 125 ? -12.302 4.681 -10.381 1.00 42.62 125 PRO A C 1
ATOM 1019 O O . PRO A 1 125 ? -12.194 4.382 -11.593 1.00 42.62 125 PRO A O 1
#

pLDDT: mean 72.4, std 13.46, range [32.88, 89.75]

Radius of gyration: 14.37 Å; Cα contacts (8 Å, |Δi|>4): 159; chains: 1; bounding box: 33×38×40 Å

Secondary structure (DSSP, 8-state):
---TT-PPPTTT-HHHHHHHHIIIIIHHHTTS-TTSTT-HHHHHHHHHHHHHHHHHHHHH-SSTTSHHHHHHHHHHHHHHHHHHHH--S-EEEEEEE--SSSPEEEEEEETTEEEEEESTTSS--

Organism: NCBI:txid2994442

Mean predicted aligned error: 8.86 Å